Protein AF-A0A379VWY0-F1 (afdb_monomer_lite)

Radius of gyration: 15.33 Å; chains: 1; bounding box: 37×34×33 Å

Secondary structure (DSSP, 8-state):
------EEEEP-TTSPP-PPPTTEEEE-----SS---TT---GGGHHHHHHHHHHHHHHHHTTSSS--------HHHHHHTT-----HHHHHHHHHHHTT-

pLDDT: mean 78.76, std 15.87, range [35.88, 93.5]

Foldseek 3Di:
DPPQQAAEAEDDLVDDDDDDDPRYDHDDDDDAQDDDDPPDQDLSRLVVLLVVLLVQLVCCVVVSDVDDDDDDDDQVSNVVNVHDDPDSVVSSVVSVVVVPD

Sequence (101 aa):
MLGLPLSLLPYSPDVPAAPQPAGTLTLLPVSLRAPAIPGQLTVENGPYVVETLARACDGCLNGEFAALITGPVHKGVINDAGIPFTGHTEFSKSVRRRKKS

InterPro domains:
  IPR005255 PdxA family [PF04166] (16-94)
  IPR005255 PdxA family [PTHR30004] (4-96)

Organism: Salmonella enterica I (NCBI:txid59201)

Structure (mmCIF, N/CA/C/O backbone):
data_AF-A0A379VWY0-F1
#
_entry.id   AF-A0A379VWY0-F1
#
loop_
_atom_site.group_PDB
_atom_site.id
_atom_site.type_symbol
_atom_site.label_atom_id
_atom_site.label_alt_id
_atom_site.label_comp_id
_atom_site.label_asym_id
_atom_site.label_entity_id
_atom_site.label_seq_id
_atom_site.pdbx_PDB_ins_code
_atom_site.Cartn_x
_atom_site.Cartn_y
_atom_site.Cartn_z
_atom_site.occupancy
_atom_site.B_iso_or_equiv
_atom_site.auth_seq_id
_atom_site.auth_comp_id
_atom_site.auth_asym_id
_atom_site.auth_atom_id
_atom_site.pdbx_PDB_model_num
ATOM 1 N N . MET A 1 1 ? 11.960 16.865 1.685 1.00 47.16 1 MET A N 1
ATOM 2 C CA . MET A 1 1 ? 11.546 15.828 0.710 1.00 47.16 1 MET A CA 1
ATOM 3 C C . MET A 1 1 ? 12.809 15.377 -0.016 1.00 47.16 1 MET A C 1
ATOM 5 O O . MET A 1 1 ? 13.545 16.250 -0.445 1.00 47.16 1 MET A O 1
ATOM 9 N N . LEU A 1 2 ? 13.131 14.080 -0.069 1.00 51.03 2 LEU A N 1
ATOM 10 C CA . LEU A 1 2 ? 14.484 13.593 -0.416 1.00 51.03 2 LEU A CA 1
ATOM 11 C C . LEU A 1 2 ? 14.899 13.707 -1.901 1.00 51.03 2 LEU A C 1
ATOM 13 O O . LEU A 1 2 ? 15.981 13.252 -2.236 1.00 51.03 2 LEU A O 1
ATOM 17 N N . GLY A 1 3 ? 14.102 14.323 -2.784 1.00 53.47 3 GLY A N 1
ATOM 18 C CA . GLY A 1 3 ? 14.548 14.728 -4.131 1.00 53.47 3 GLY A CA 1
ATOM 19 C C . GLY A 1 3 ? 15.077 13.613 -5.047 1.00 53.47 3 GLY A C 1
ATOM 20 O O . GLY A 1 3 ? 15.712 13.911 -6.052 1.00 53.47 3 GLY A O 1
ATOM 21 N N . LEU A 1 4 ? 14.845 12.342 -4.712 1.00 63.47 4 LEU A N 1
ATOM 22 C CA . LEU A 1 4 ? 15.255 11.213 -5.539 1.00 63.47 4 LEU A CA 1
ATOM 23 C C . LEU A 1 4 ? 14.295 11.093 -6.733 1.00 63.47 4 LEU A C 1
ATOM 25 O O . LEU A 1 4 ? 13.080 11.164 -6.519 1.00 63.47 4 LEU A O 1
ATOM 29 N N . PRO A 1 5 ? 14.795 10.903 -7.970 1.00 74.62 5 PRO A N 1
ATOM 30 C CA . PRO A 1 5 ? 13.945 10.692 -9.133 1.00 74.62 5 PRO A CA 1
ATOM 31 C C . PRO A 1 5 ? 13.246 9.339 -8.990 1.00 74.62 5 PRO A C 1
ATOM 33 O O . PRO A 1 5 ? 13.825 8.291 -9.261 1.00 74.62 5 PRO A O 1
ATOM 36 N N . LEU A 1 6 ? 12.006 9.368 -8.507 1.00 84.44 6 LEU A N 1
ATOM 37 C CA . LEU A 1 6 ? 11.143 8.201 -8.416 1.00 84.44 6 LEU A CA 1
ATOM 38 C C . LEU A 1 6 ? 10.200 8.193 -9.619 1.00 84.44 6 LEU A C 1
ATOM 40 O O . LEU A 1 6 ? 9.349 9.073 -9.744 1.00 84.44 6 LEU A O 1
ATOM 44 N N . SER A 1 7 ? 10.337 7.193 -10.484 1.00 90.25 7 SER A N 1
ATOM 45 C CA . SER A 1 7 ? 9.420 6.964 -11.602 1.00 90.25 7 SER A CA 1
ATOM 46 C C . SER A 1 7 ? 8.376 5.922 -11.220 1.00 90.25 7 SER A C 1
ATOM 48 O O . SER A 1 7 ? 8.714 4.824 -10.777 1.00 90.25 7 SER A O 1
ATOM 50 N N . LEU A 1 8 ? 7.101 6.262 -11.394 1.00 91.12 8 LEU A N 1
ATOM 51 C CA . LEU A 1 8 ? 5.992 5.354 -11.123 1.00 91.12 8 LEU A CA 1
ATOM 52 C C . LEU A 1 8 ? 5.597 4.643 -12.419 1.00 91.12 8 LEU A C 1
ATOM 54 O O . LEU A 1 8 ? 5.212 5.289 -13.391 1.00 91.12 8 LEU A O 1
ATOM 58 N N . LEU A 1 9 ? 5.715 3.319 -12.430 1.00 92.38 9 LEU A N 1
ATOM 59 C CA . LEU A 1 9 ? 5.295 2.462 -13.536 1.00 92.38 9 LEU A CA 1
ATOM 60 C C . LEU A 1 9 ? 3.867 1.970 -13.272 1.00 92.38 9 LEU A C 1
ATOM 62 O O . LEU A 1 9 ? 3.547 1.664 -12.126 1.00 92.38 9 LEU A O 1
ATOM 66 N N . PRO A 1 10 ? 2.985 1.874 -14.275 1.00 92.62 10 PRO A N 1
ATOM 67 C CA . PRO A 1 10 ? 1.636 1.370 -14.054 1.00 92.62 10 PRO A CA 1
ATOM 68 C C . PRO A 1 10 ? 1.655 -0.129 -13.741 1.00 92.62 10 PRO A C 1
ATOM 70 O O . PRO A 1 10 ? 2.328 -0.910 -14.412 1.00 92.62 10 PRO A O 1
ATOM 73 N N . TYR A 1 11 ? 0.889 -0.536 -12.732 1.00 93.12 11 TYR A N 1
ATOM 74 C CA . TYR A 1 11 ? 0.613 -1.945 -12.479 1.00 93.12 11 TYR A CA 1
ATOM 75 C C . TYR A 1 11 ? -0.327 -2.530 -13.544 1.00 93.12 11 TYR A C 1
ATOM 77 O O . TYR A 1 11 ? -1.323 -1.900 -13.902 1.00 93.12 11 TYR A O 1
ATOM 85 N N . SER A 1 12 ? -0.046 -3.757 -13.989 1.00 91.62 12 SER A N 1
ATOM 86 C CA . SER A 1 12 ? -0.941 -4.559 -14.828 1.00 91.62 12 SER A CA 1
ATOM 87 C C . SER A 1 12 ? -0.945 -6.015 -14.345 1.00 91.62 12 SER A C 1
ATOM 89 O O . SER A 1 12 ? 0.139 -6.579 -14.189 1.00 91.62 12 SER A O 1
ATOM 91 N N . PRO A 1 13 ? -2.119 -6.637 -14.124 1.00 89.00 13 PRO A N 1
ATOM 92 C CA . PRO A 1 13 ? -2.209 -8.023 -13.660 1.00 89.00 13 PRO A CA 1
ATOM 93 C C . PRO A 1 13 ? -1.743 -9.044 -14.709 1.00 89.00 13 PRO A C 1
ATOM 95 O O . PRO A 1 13 ? -1.364 -10.156 -14.354 1.00 89.00 13 PRO A O 1
ATOM 98 N N . ASP A 1 14 ? -1.739 -8.666 -15.990 1.00 90.75 14 ASP A N 1
ATOM 99 C CA . ASP A 1 14 ? -1.320 -9.539 -17.095 1.00 90.75 14 ASP A CA 1
ATOM 100 C C . ASP A 1 14 ? 0.208 -9.592 -17.261 1.00 90.75 14 ASP A C 1
ATOM 102 O O . ASP A 1 14 ? 0.733 -10.384 -18.046 1.00 90.75 14 ASP A O 1
ATOM 106 N N . VAL A 1 15 ? 0.940 -8.734 -16.542 1.00 88.56 15 VAL A N 1
ATOM 107 C CA . VAL A 1 15 ? 2.400 -8.645 -16.610 1.00 88.56 15 VAL A CA 1
ATOM 108 C C . VAL A 1 15 ? 3.004 -9.356 -15.396 1.00 88.56 15 VAL A C 1
ATOM 110 O O . VAL A 1 15 ? 2.742 -8.952 -14.262 1.00 88.56 15 VAL A O 1
ATOM 113 N N . PRO A 1 16 ? 3.845 -10.388 -15.596 1.00 87.00 16 PRO A N 1
ATOM 114 C CA . PRO A 1 16 ? 4.509 -11.067 -14.491 1.00 87.00 16 PRO A CA 1
ATOM 115 C C . PRO A 1 16 ? 5.372 -10.111 -13.663 1.00 87.00 16 PRO A C 1
ATOM 117 O O . PRO A 1 16 ? 6.036 -9.222 -14.201 1.00 87.00 16 PRO A O 1
ATOM 120 N N . ALA A 1 17 ? 5.419 -10.337 -12.350 1.00 85.75 17 ALA A N 1
ATOM 121 C CA . ALA A 1 17 ? 6.287 -9.574 -11.463 1.00 85.75 17 ALA A CA 1
ATOM 122 C C . ALA A 1 17 ? 7.765 -9.742 -11.863 1.00 85.75 17 ALA A C 1
ATOM 124 O O . ALA A 1 17 ? 8.263 -10.860 -12.003 1.00 85.75 17 ALA A O 1
ATOM 125 N N . ALA A 1 18 ? 8.472 -8.621 -11.999 1.00 88.12 18 ALA A N 1
ATOM 126 C CA . ALA A 1 18 ? 9.892 -8.570 -12.327 1.00 88.12 18 ALA A CA 1
ATOM 127 C C . ALA A 1 18 ? 10.649 -7.644 -11.352 1.00 88.12 18 ALA A C 1
ATOM 129 O O . ALA A 1 18 ? 10.041 -6.724 -10.784 1.00 88.12 18 ALA A O 1
ATOM 130 N N . PRO A 1 19 ? 11.967 -7.852 -11.151 1.00 89.56 19 PRO A N 1
ATOM 131 C CA . PRO A 1 19 ? 12.797 -6.948 -10.360 1.00 89.56 19 PRO A CA 1
ATOM 132 C C . PRO A 1 19 ? 12.689 -5.503 -10.855 1.00 89.56 19 PRO A C 1
ATOM 134 O O . PRO A 1 19 ? 12.803 -5.238 -12.051 1.00 89.56 19 PRO A O 1
ATOM 137 N N . GLN A 1 20 ? 12.473 -4.565 -9.933 1.00 89.06 20 GLN A N 1
ATOM 138 C CA . GLN A 1 20 ? 12.333 -3.151 -10.275 1.00 89.06 20 GLN A CA 1
ATOM 139 C C . GLN A 1 20 ? 13.712 -2.522 -10.538 1.00 89.06 20 GLN A C 1
ATOM 141 O O . GLN A 1 20 ? 14.620 -2.691 -9.716 1.00 89.06 20 GLN A O 1
ATOM 146 N N . PRO A 1 21 ? 13.881 -1.758 -11.632 1.00 89.62 21 PRO A N 1
ATOM 147 C CA . PRO A 1 21 ? 15.031 -0.877 -11.800 1.00 89.62 21 PRO A CA 1
ATOM 148 C C . PRO A 1 21 ? 15.172 0.110 -10.632 1.00 89.62 21 PRO A C 1
ATOM 150 O O . PRO A 1 21 ? 14.178 0.561 -10.052 1.00 89.62 21 PRO A O 1
ATOM 153 N N . ALA A 1 22 ? 16.408 0.494 -10.309 1.00 89.44 22 ALA A N 1
ATOM 154 C CA . ALA A 1 22 ? 16.663 1.507 -9.288 1.00 89.44 22 ALA A CA 1
ATOM 155 C C . ALA A 1 22 ? 15.939 2.824 -9.629 1.00 89.44 22 ALA A C 1
ATOM 157 O O . ALA A 1 22 ? 15.979 3.284 -10.768 1.00 89.44 22 ALA A O 1
ATOM 158 N N . GLY A 1 23 ? 15.272 3.423 -8.638 1.00 90.94 23 GLY A N 1
ATOM 159 C CA . GLY A 1 23 ? 14.490 4.650 -8.832 1.00 90.94 23 GLY A CA 1
ATOM 160 C C . GLY A 1 23 ? 13.102 4.435 -9.447 1.00 90.94 23 GLY A C 1
ATOM 161 O O . GLY A 1 23 ? 12.464 5.408 -9.839 1.00 90.94 23 GLY A O 1
ATOM 162 N N . THR A 1 24 ? 12.607 3.195 -9.525 1.00 92.50 24 THR A N 1
ATOM 163 C CA . THR A 1 24 ? 11.255 2.903 -10.029 1.00 92.50 24 THR A CA 1
ATOM 164 C C . THR A 1 24 ? 10.388 2.186 -8.998 1.00 92.50 24 THR A C 1
ATOM 166 O O . THR A 1 24 ? 10.891 1.452 -8.147 1.00 92.50 24 THR A O 1
ATOM 169 N N . LEU A 1 25 ? 9.075 2.413 -9.071 1.00 91.38 25 LEU A N 1
ATOM 170 C CA . LEU A 1 25 ? 8.067 1.645 -8.344 1.00 91.38 25 LEU A CA 1
ATOM 171 C C . LEU A 1 25 ? 6.869 1.370 -9.249 1.00 91.38 25 LEU A C 1
ATOM 173 O O . LEU A 1 25 ? 6.329 2.285 -9.865 1.00 91.38 25 LEU A O 1
ATOM 177 N N . THR A 1 26 ? 6.413 0.121 -9.279 1.00 93.50 26 THR A N 1
ATOM 178 C CA . THR A 1 26 ? 5.147 -0.237 -9.924 1.00 93.50 26 THR A CA 1
ATOM 179 C C . THR A 1 26 ? 3.981 0.139 -9.010 1.00 93.50 26 THR A C 1
ATOM 181 O O . THR A 1 26 ? 3.927 -0.276 -7.853 1.00 93.50 26 THR A O 1
ATOM 184 N N . LEU A 1 27 ? 3.059 0.949 -9.523 1.00 92.44 27 LEU A N 1
ATOM 185 C CA . LEU A 1 27 ? 1.958 1.554 -8.793 1.00 92.44 27 LEU A CA 1
ATOM 186 C C . LEU A 1 27 ? 0.624 0.971 -9.260 1.00 92.44 27 LEU A C 1
ATOM 188 O O . LEU A 1 27 ? 0.229 1.130 -10.415 1.00 92.44 27 LEU A O 1
ATOM 192 N N . LEU A 1 28 ? -0.105 0.377 -8.320 1.00 93.44 28 LEU A N 1
ATOM 193 C CA . LEU A 1 28 ? -1.538 0.143 -8.440 1.00 93.44 28 LEU A CA 1
ATOM 194 C C . LEU A 1 28 ? -2.266 1.344 -7.811 1.00 93.44 28 LEU A C 1
ATOM 196 O O . LEU A 1 28 ? -2.239 1.479 -6.585 1.00 93.44 28 LEU A O 1
ATOM 200 N N . PRO A 1 29 ? -2.859 2.250 -8.609 1.00 91.75 29 PRO A N 1
ATOM 201 C CA . PRO A 1 29 ? -3.447 3.470 -8.076 1.00 91.75 29 PRO A CA 1
ATOM 202 C C . PRO A 1 29 ? -4.714 3.174 -7.268 1.00 91.75 29 PRO A C 1
ATOM 204 O O . PRO A 1 29 ? -5.607 2.463 -7.720 1.00 91.75 29 PRO A O 1
ATOM 207 N N . VAL A 1 30 ? -4.803 3.792 -6.092 1.00 91.75 30 VAL A N 1
ATOM 208 C CA . VAL A 1 30 ? -6.037 3.948 -5.315 1.00 91.75 30 VAL A CA 1
ATOM 209 C C . VAL A 1 30 ? -6.179 5.440 -5.042 1.00 91.75 30 VAL A C 1
ATOM 211 O O . VAL A 1 30 ? -5.219 6.092 -4.630 1.00 91.75 30 VAL A O 1
ATOM 214 N N . SER A 1 31 ? -7.338 6.016 -5.339 1.00 91.75 31 SER A N 1
ATOM 215 C CA . SER A 1 31 ? -7.521 7.466 -5.263 1.00 91.75 31 SER A CA 1
ATOM 216 C C . SER A 1 31 ? -7.745 7.928 -3.825 1.00 91.75 31 SER A C 1
ATOM 218 O O . SER A 1 31 ? -8.563 7.373 -3.092 1.00 91.75 31 SER A O 1
ATOM 220 N N . LEU A 1 32 ? -7.044 8.992 -3.433 1.00 89.00 32 LEU A N 1
ATOM 221 C CA . LEU A 1 32 ? -7.361 9.734 -2.213 1.00 89.00 32 LEU A CA 1
ATOM 222 C C . LEU A 1 32 ? -8.718 10.431 -2.357 1.00 89.00 32 LEU A C 1
ATOM 224 O O . LEU A 1 32 ? -9.121 10.802 -3.460 1.00 89.00 32 LEU A O 1
ATOM 228 N N . ARG A 1 33 ? -9.402 10.649 -1.231 1.00 88.69 33 ARG A N 1
ATOM 229 C CA . ARG A 1 33 ? -10.685 11.372 -1.197 1.00 88.69 33 ARG A CA 1
ATOM 230 C C . ARG A 1 33 ? -10.514 12.860 -0.905 1.00 88.69 33 ARG A C 1
ATOM 232 O O . ARG A 1 33 ? -11.376 13.651 -1.267 1.00 88.69 33 ARG A O 1
ATOM 239 N N . ALA A 1 34 ? -9.399 13.232 -0.282 1.00 90.19 34 ALA A N 1
ATOM 240 C CA . ALA A 1 34 ? -9.003 14.609 -0.019 1.00 90.19 34 ALA A CA 1
ATOM 241 C C . ALA A 1 34 ? -7.473 14.763 -0.148 1.00 90.19 34 ALA A C 1
ATOM 243 O O . ALA A 1 34 ? -6.745 13.778 0.025 1.00 90.19 34 ALA A O 1
ATOM 244 N N . PRO A 1 35 ? -6.952 15.974 -0.428 1.00 90.75 35 PRO A N 1
ATOM 245 C CA . PRO A 1 35 ? -5.511 16.223 -0.465 1.00 90.75 35 PRO A CA 1
ATOM 246 C C . PRO A 1 35 ? -4.814 15.779 0.830 1.00 90.75 35 PRO A C 1
ATOM 248 O O . PRO A 1 35 ? -5.292 16.060 1.926 1.00 90.75 35 PRO A O 1
ATOM 251 N N . ALA A 1 36 ? -3.677 15.090 0.711 1.00 89.69 36 ALA A N 1
ATOM 252 C CA . ALA A 1 36 ? -2.885 14.656 1.860 1.00 89.69 36 ALA A CA 1
ATOM 253 C C . ALA A 1 36 ? -1.812 15.700 2.205 1.00 89.69 36 ALA A C 1
ATOM 255 O O . ALA A 1 36 ? -0.973 16.030 1.365 1.00 89.69 36 ALA A O 1
ATOM 256 N N . ILE A 1 37 ? -1.813 16.185 3.449 1.00 89.94 37 ILE A N 1
ATOM 257 C CA . ILE A 1 37 ? -0.809 17.122 3.968 1.00 89.94 37 ILE A CA 1
ATOM 258 C C . ILE A 1 37 ? 0.062 16.382 4.996 1.00 89.94 37 ILE A C 1
ATOM 260 O O . ILE A 1 37 ? -0.471 15.855 5.975 1.00 89.94 37 ILE A O 1
ATOM 264 N N . PRO A 1 38 ? 1.396 16.316 4.815 1.00 85.12 38 PRO A N 1
ATOM 265 C CA . PRO A 1 38 ? 2.277 15.641 5.765 1.00 85.12 38 PRO A CA 1
ATOM 266 C C . PRO A 1 38 ? 2.100 16.154 7.201 1.00 85.12 38 PRO A C 1
ATOM 268 O O . PRO A 1 38 ? 2.138 17.356 7.448 1.00 85.12 38 PRO A O 1
ATOM 271 N N . GLY A 1 39 ? 1.924 15.231 8.151 1.00 86.50 39 GLY A N 1
ATOM 272 C CA . GLY A 1 39 ? 1.725 15.547 9.570 1.00 86.50 39 GLY A CA 1
ATOM 273 C C . GLY A 1 39 ? 0.291 15.919 9.964 1.00 86.50 39 GLY A C 1
ATOM 274 O O . GLY A 1 39 ? 0.029 16.074 11.153 1.00 86.50 39 GLY A O 1
ATOM 275 N N . GLN A 1 40 ? -0.641 16.019 9.012 1.00 86.62 40 GLN A N 1
ATOM 276 C CA . GLN A 1 40 ? -2.053 16.287 9.285 1.00 86.62 40 GLN A CA 1
ATOM 277 C C . GLN A 1 40 ? -2.899 15.058 8.955 1.00 86.62 40 GLN A C 1
ATOM 279 O O . GLN A 1 40 ? -2.838 14.511 7.854 1.00 86.62 40 GLN A O 1
ATOM 284 N N . LEU A 1 41 ? -3.685 14.606 9.931 1.00 83.12 41 LEU A N 1
ATOM 285 C CA . LEU A 1 41 ? -4.633 13.518 9.731 1.00 83.12 41 LEU A CA 1
ATOM 286 C C . LEU A 1 41 ? -5.909 14.070 9.090 1.00 83.12 41 LEU A C 1
ATOM 288 O O . LEU A 1 41 ? -6.508 15.013 9.600 1.00 83.12 41 LEU A O 1
ATOM 292 N N . THR A 1 42 ? -6.328 13.447 7.992 1.00 85.56 42 THR A N 1
ATOM 293 C CA . THR A 1 42 ? -7.512 13.829 7.216 1.00 85.56 42 THR A CA 1
ATOM 294 C C . THR A 1 42 ? -8.504 12.673 7.253 1.00 85.56 42 THR A C 1
ATOM 296 O O . THR A 1 42 ? -8.248 11.621 6.661 1.00 85.56 42 THR A O 1
ATOM 299 N N . VAL A 1 43 ? -9.615 12.844 7.972 1.00 85.62 43 VAL A N 1
ATOM 300 C CA . VAL A 1 43 ? -10.616 11.783 8.193 1.00 85.62 43 VAL A CA 1
ATOM 301 C C . VAL A 1 43 ? -11.217 11.294 6.876 1.00 85.62 43 VAL A C 1
ATOM 303 O O . VAL A 1 43 ? -11.436 10.091 6.720 1.00 85.62 43 VAL A O 1
ATOM 306 N N . GLU A 1 44 ? -11.378 12.167 5.873 1.00 87.31 44 GLU A N 1
ATOM 307 C CA . GLU A 1 44 ? -11.899 11.759 4.563 1.00 87.31 44 GLU A CA 1
ATOM 308 C C . GLU A 1 44 ? -11.011 10.714 3.869 1.00 87.31 44 GLU A C 1
ATOM 310 O O . GLU A 1 44 ? -11.503 9.950 3.041 1.00 87.31 44 GLU A O 1
ATOM 315 N N . ASN A 1 45 ? -9.725 10.622 4.228 1.00 88.56 45 ASN A N 1
ATOM 316 C CA . ASN A 1 45 ? -8.790 9.636 3.685 1.00 88.56 45 ASN A CA 1
ATOM 317 C C . ASN A 1 45 ? -8.776 8.300 4.458 1.00 88.56 45 ASN A C 1
ATOM 319 O O . ASN A 1 45 ? -8.087 7.368 4.043 1.00 88.56 45 ASN A O 1
ATOM 323 N N . GLY A 1 46 ? -9.562 8.147 5.530 1.00 85.56 46 GLY A N 1
ATOM 324 C CA . GLY A 1 46 ? -9.727 6.869 6.239 1.00 85.56 46 GLY A CA 1
ATOM 325 C C . GLY A 1 46 ? -10.163 5.706 5.327 1.00 85.56 46 GLY A C 1
ATOM 326 O O . GLY A 1 46 ? -9.504 4.662 5.328 1.00 85.56 46 GLY A O 1
ATOM 327 N N . PRO A 1 47 ? -11.198 5.873 4.477 1.00 87.38 47 PRO A N 1
ATOM 328 C CA . PRO A 1 47 ? -11.599 4.862 3.500 1.00 87.38 47 PRO A CA 1
ATOM 329 C C . PRO A 1 47 ? -10.495 4.477 2.510 1.00 87.38 47 PRO A C 1
ATOM 331 O O . PRO A 1 47 ? -10.383 3.303 2.176 1.00 87.38 47 PRO A O 1
ATOM 334 N N . TYR A 1 48 ? -9.649 5.424 2.089 1.00 89.56 48 TYR A N 1
ATOM 335 C CA . TYR A 1 48 ? -8.517 5.148 1.194 1.00 89.56 48 TYR A CA 1
ATOM 336 C C . TYR A 1 48 ? -7.516 4.166 1.830 1.00 89.56 48 TYR A C 1
ATOM 338 O O . TYR A 1 48 ? -7.067 3.212 1.192 1.00 89.56 48 TYR A O 1
ATOM 346 N N . VAL A 1 49 ? -7.199 4.343 3.118 1.00 87.50 49 VAL A N 1
ATOM 347 C CA . VAL A 1 49 ? -6.296 3.428 3.841 1.00 87.50 49 VAL A CA 1
ATOM 348 C C . VAL A 1 49 ? -6.885 2.018 3.907 1.00 87.50 49 VAL A C 1
ATOM 350 O O . VAL A 1 49 ? -6.181 1.025 3.748 1.00 87.50 49 VAL A O 1
ATOM 353 N N . VAL A 1 50 ? -8.194 1.912 4.112 1.00 86.31 50 VAL A N 1
ATOM 354 C CA . VAL A 1 50 ? -8.879 0.619 4.192 1.00 86.31 50 VAL A CA 1
ATOM 355 C C . VAL A 1 50 ? -8.966 -0.053 2.822 1.00 86.31 50 VAL A C 1
ATOM 357 O O . VAL A 1 50 ? -8.757 -1.260 2.721 1.00 86.31 50 VAL A O 1
ATOM 360 N N . GLU A 1 51 ? -9.224 0.716 1.768 1.00 88.94 51 GLU A N 1
ATOM 361 C CA . GLU A 1 51 ? -9.298 0.233 0.388 1.00 88.94 51 GLU A CA 1
ATOM 362 C C . GLU A 1 51 ? -7.948 -0.301 -0.106 1.00 88.94 51 GLU A C 1
ATOM 364 O O . GLU A 1 51 ? -7.882 -1.409 -0.639 1.00 88.94 51 GLU A O 1
ATOM 369 N N . THR A 1 52 ? -6.858 0.429 0.150 1.00 90.44 52 THR A N 1
ATOM 370 C CA . THR A 1 52 ? -5.498 -0.023 -0.194 1.00 90.44 52 THR A CA 1
ATOM 371 C C . THR A 1 52 ? -5.139 -1.332 0.510 1.00 90.44 52 THR A C 1
ATOM 373 O O . THR A 1 52 ? -4.635 -2.258 -0.130 1.00 90.44 52 THR A O 1
ATOM 376 N N . LEU A 1 53 ? -5.459 -1.460 1.803 1.00 87.94 53 LEU A N 1
ATOM 377 C CA . LEU A 1 53 ? -5.250 -2.702 2.550 1.00 87.94 53 LEU A CA 1
ATOM 378 C C . LEU A 1 53 ? -6.112 -3.847 2.006 1.00 87.94 53 LEU A C 1
ATOM 380 O O . LEU A 1 53 ? -5.603 -4.950 1.817 1.00 87.94 53 LEU A O 1
ATOM 384 N N . ALA A 1 54 ? -7.398 -3.602 1.736 1.00 88.25 54 ALA A N 1
ATOM 385 C CA . ALA A 1 54 ? -8.309 -4.616 1.209 1.00 88.25 54 ALA A CA 1
ATOM 386 C C . ALA A 1 54 ? -7.822 -5.148 -0.143 1.00 88.25 54 ALA A C 1
ATOM 388 O O . ALA A 1 54 ? -7.698 -6.359 -0.316 1.00 88.25 54 ALA A O 1
ATOM 389 N N . ARG A 1 55 ? -7.449 -4.251 -1.062 1.00 91.94 55 ARG A N 1
ATOM 390 C CA . ARG A 1 55 ? -6.958 -4.611 -2.395 1.00 91.94 55 ARG A CA 1
ATOM 391 C C . ARG A 1 55 ? -5.667 -5.424 -2.348 1.00 91.94 55 ARG A C 1
ATOM 393 O O . ARG A 1 55 ? -5.515 -6.380 -3.113 1.00 91.94 55 ARG A O 1
ATOM 400 N N . ALA A 1 56 ? -4.745 -5.048 -1.466 1.00 88.75 56 ALA A N 1
ATOM 401 C CA . ALA A 1 56 ? -3.476 -5.743 -1.311 1.00 88.75 56 ALA A CA 1
ATOM 402 C C . ALA A 1 56 ? -3.658 -7.121 -0.646 1.00 88.75 56 ALA A C 1
ATOM 404 O O . ALA A 1 56 ? -3.057 -8.104 -1.082 1.00 88.75 56 ALA A O 1
ATOM 405 N N . CYS A 1 57 ? -4.551 -7.224 0.348 1.00 88.06 57 CYS A N 1
ATOM 406 C CA . CYS A 1 57 ? -4.966 -8.506 0.918 1.00 88.06 57 CYS A CA 1
ATOM 407 C C . CYS A 1 57 ? -5.622 -9.409 -0.132 1.00 88.06 57 CYS A C 1
ATOM 409 O O . CYS A 1 57 ? -5.257 -10.578 -0.232 1.00 88.06 57 CYS A O 1
ATOM 411 N N . ASP A 1 58 ? -6.558 -8.883 -0.922 1.00 89.12 58 ASP A N 1
ATOM 412 C CA . ASP A 1 58 ? -7.245 -9.647 -1.962 1.00 89.12 58 ASP A CA 1
ATOM 413 C C . ASP A 1 58 ? -6.282 -10.173 -3.024 1.00 89.12 58 ASP A C 1
ATOM 415 O O . ASP A 1 58 ? -6.389 -11.338 -3.404 1.00 89.12 58 ASP A O 1
ATOM 419 N N . GLY A 1 59 ? -5.308 -9.365 -3.449 1.00 89.81 59 GLY A N 1
ATOM 420 C CA . GLY A 1 59 ? -4.285 -9.821 -4.387 1.00 89.81 59 GLY A CA 1
ATOM 421 C C . GLY A 1 59 ? -3.411 -10.934 -3.803 1.00 89.81 59 GLY A C 1
ATOM 422 O O . GLY A 1 59 ? -3.146 -11.925 -4.476 1.00 89.81 59 GLY A O 1
ATOM 423 N N . CYS A 1 60 ? -3.047 -10.860 -2.518 1.00 89.56 60 CYS A N 1
ATOM 424 C CA . CYS A 1 60 ? -2.318 -11.957 -1.869 1.00 89.56 60 CYS A CA 1
ATOM 425 C C . CYS A 1 60 ? -3.160 -13.237 -1.766 1.00 89.56 60 CYS A C 1
ATOM 427 O O . CYS A 1 60 ? -2.669 -14.332 -2.021 1.00 89.56 60 CYS A O 1
ATOM 429 N N . LEU A 1 61 ? -4.440 -13.111 -1.403 1.00 87.38 61 LEU A N 1
ATOM 430 C CA . LEU A 1 61 ? -5.349 -14.253 -1.269 1.00 87.38 61 LEU A CA 1
ATOM 431 C C . LEU A 1 61 ? -5.634 -14.937 -2.608 1.00 87.38 61 LEU A C 1
ATOM 433 O O . LEU A 1 61 ? -5.815 -16.152 -2.643 1.00 87.38 61 LEU A O 1
ATOM 437 N N . ASN A 1 62 ? -5.667 -14.166 -3.692 1.00 88.38 62 ASN A N 1
ATOM 438 C CA . ASN A 1 62 ? -5.884 -14.670 -5.043 1.00 88.38 62 ASN A CA 1
ATOM 439 C C . ASN A 1 62 ? -4.586 -15.171 -5.712 1.00 88.38 62 ASN A C 1
ATOM 441 O O . ASN A 1 62 ? -4.634 -15.609 -6.857 1.00 88.38 62 ASN A O 1
ATOM 445 N N . GLY A 1 63 ? -3.435 -15.094 -5.031 1.00 87.62 63 GLY A N 1
ATOM 446 C CA . GLY A 1 63 ? -2.129 -15.463 -5.590 1.00 87.62 63 GLY A CA 1
ATOM 447 C C . GLY A 1 63 ? -1.559 -14.462 -6.603 1.00 87.62 63 GLY A C 1
ATOM 448 O O . GLY A 1 63 ? -0.533 -14.740 -7.214 1.00 87.62 63 GLY A O 1
ATOM 449 N N . GLU A 1 64 ? -2.194 -13.299 -6.765 1.00 90.50 64 GLU A N 1
ATOM 450 C CA . GLU A 1 64 ? -1.720 -12.184 -7.598 1.00 90.50 64 GLU A CA 1
ATOM 451 C C . GLU A 1 64 ? -0.450 -11.551 -7.005 1.00 90.50 64 GLU A C 1
ATOM 453 O O . GLU A 1 64 ? 0.463 -11.163 -7.730 1.00 90.50 64 GLU A O 1
ATOM 458 N N . PHE A 1 65 ? -0.361 -11.488 -5.672 1.00 89.94 65 PHE A N 1
ATOM 459 C CA . PHE A 1 65 ? 0.810 -10.987 -4.952 1.00 89.94 65 PHE A CA 1
ATOM 460 C C . PHE A 1 65 ? 1.411 -12.082 -4.071 1.00 89.94 65 PHE A C 1
ATOM 462 O O . PHE A 1 65 ? 0.704 -12.754 -3.325 1.00 89.94 65 PHE A O 1
ATOM 469 N N . ALA A 1 66 ? 2.737 -12.228 -4.110 1.00 87.56 66 ALA A N 1
ATOM 470 C CA . ALA A 1 66 ? 3.437 -13.239 -3.315 1.00 87.56 66 ALA A CA 1
ATOM 471 C C . ALA A 1 66 ? 3.465 -12.914 -1.810 1.00 87.56 66 ALA A C 1
ATOM 473 O O . ALA A 1 66 ? 3.567 -13.816 -0.979 1.00 87.56 66 ALA A O 1
ATOM 474 N N . ALA A 1 67 ? 3.403 -11.628 -1.452 1.00 86.56 67 ALA A N 1
ATOM 475 C CA . ALA A 1 67 ? 3.440 -11.159 -0.072 1.00 86.56 67 ALA A CA 1
ATOM 476 C C . ALA A 1 67 ? 2.840 -9.751 0.062 1.00 86.56 67 ALA A C 1
ATOM 478 O O . ALA A 1 67 ? 2.799 -8.984 -0.901 1.00 86.56 67 ALA A O 1
ATOM 479 N N . LEU A 1 68 ? 2.443 -9.398 1.288 1.00 86.69 68 LEU A N 1
ATOM 480 C CA . LEU A 1 68 ? 1.981 -8.064 1.665 1.00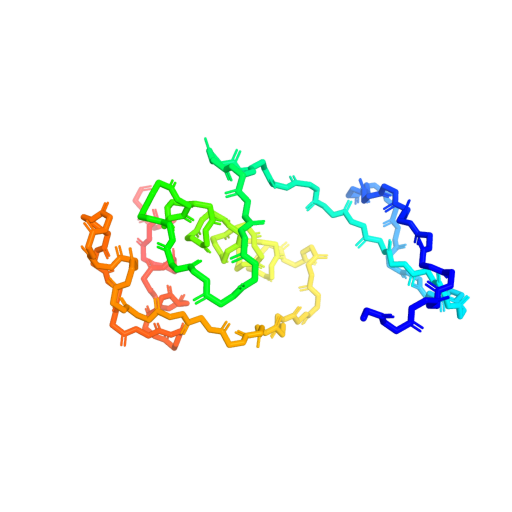 86.69 68 LEU A CA 1
ATOM 481 C C . LEU A 1 68 ? 2.928 -7.449 2.695 1.00 86.69 68 LEU A C 1
ATOM 483 O O . LEU A 1 68 ? 3.137 -8.017 3.765 1.00 86.69 68 LEU A O 1
ATOM 487 N N . ILE A 1 69 ? 3.441 -6.258 2.395 1.00 85.19 69 ILE A N 1
ATOM 488 C CA . ILE A 1 69 ? 4.205 -5.426 3.328 1.00 85.19 69 ILE A CA 1
ATOM 489 C C . ILE A 1 69 ? 3.408 -4.141 3.547 1.00 85.19 69 ILE A C 1
ATOM 491 O O . ILE A 1 69 ? 3.048 -3.463 2.588 1.00 85.19 69 ILE A O 1
ATOM 495 N N . THR A 1 70 ? 3.113 -3.805 4.802 1.00 82.25 70 THR A N 1
ATOM 496 C CA . THR A 1 70 ? 2.327 -2.613 5.149 1.00 82.25 70 THR A CA 1
ATOM 497 C C . THR A 1 70 ? 3.206 -1.552 5.798 1.00 82.25 70 THR A C 1
ATOM 499 O O . THR A 1 70 ? 3.937 -1.849 6.742 1.00 82.25 70 THR A O 1
ATOM 502 N N . GLY A 1 71 ? 3.090 -0.305 5.338 1.00 82.12 71 GLY A N 1
ATOM 503 C CA . GLY A 1 71 ? 3.605 0.854 6.070 1.00 82.12 71 GLY A CA 1
ATOM 504 C C . GLY A 1 71 ? 2.802 1.134 7.352 1.00 82.12 71 GLY A C 1
ATOM 505 O O . GLY A 1 71 ? 1.756 0.516 7.572 1.00 82.12 71 GLY A O 1
ATOM 506 N N . PRO A 1 72 ? 3.262 2.064 8.207 1.00 78.62 72 PRO A N 1
ATOM 507 C CA . PRO A 1 72 ? 2.533 2.434 9.417 1.00 78.62 72 PRO A CA 1
ATOM 508 C C . PRO A 1 72 ? 1.189 3.092 9.069 1.00 78.62 72 PRO A C 1
ATOM 510 O O . PRO A 1 72 ? 1.138 3.997 8.237 1.00 78.62 72 PRO A O 1
ATOM 513 N N . VAL A 1 73 ? 0.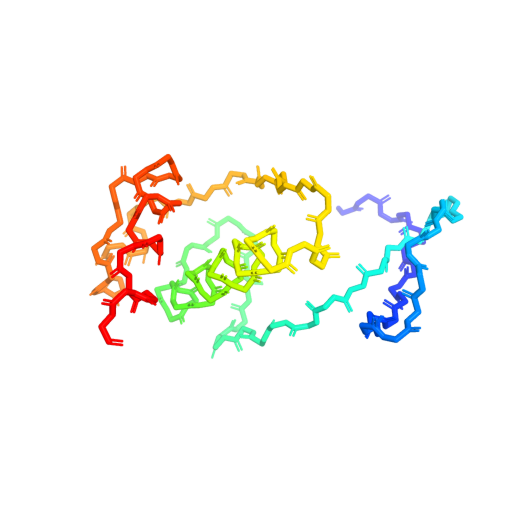106 2.677 9.735 1.00 80.19 73 VAL A N 1
ATOM 514 C CA . VAL A 1 73 ? -1.217 3.322 9.622 1.00 80.19 73 VAL A CA 1
ATOM 515 C C . VAL A 1 73 ? -1.676 3.879 10.962 1.00 80.19 73 VAL A C 1
ATOM 517 O O . VAL A 1 73 ? -1.390 3.321 12.024 1.00 80.19 73 VAL A O 1
ATOM 520 N N . HIS A 1 74 ? -2.431 4.975 10.914 1.00 78.56 74 HIS A N 1
ATOM 521 C CA . HIS A 1 74 ? -2.954 5.623 12.109 1.00 78.56 74 HIS A CA 1
ATOM 522 C C . HIS A 1 74 ? -4.348 5.077 12.451 1.00 78.56 74 HIS A C 1
ATOM 524 O O . HIS A 1 74 ? -5.307 5.296 11.719 1.00 78.56 74 HIS A O 1
ATOM 530 N N . LYS A 1 75 ? -4.488 4.367 13.576 1.00 73.38 75 LYS A N 1
ATOM 531 C CA . LYS A 1 75 ? -5.763 3.720 13.948 1.00 73.38 75 LYS A CA 1
ATOM 532 C C . LYS A 1 75 ? -6.886 4.713 14.272 1.00 73.38 75 LYS A C 1
ATOM 534 O O . LYS A 1 75 ? -8.036 4.406 13.987 1.00 73.38 75 LYS A O 1
ATOM 539 N N . GLY A 1 76 ? -6.557 5.873 14.857 1.00 72.44 76 GLY A N 1
ATOM 540 C CA . GLY A 1 76 ? -7.540 6.900 15.245 1.00 72.44 76 GLY A CA 1
ATOM 541 C C . GLY A 1 76 ? -8.357 7.376 14.046 1.00 72.44 76 GLY A C 1
ATOM 542 O O . GLY A 1 76 ? -9.523 7.031 13.939 1.00 72.44 76 GLY A O 1
ATOM 543 N N . VAL A 1 77 ? -7.691 7.995 13.065 1.00 71.69 77 VAL A N 1
ATOM 544 C CA . VAL A 1 77 ? -8.321 8.509 11.834 1.00 71.69 77 VAL A CA 1
ATOM 545 C C . VAL A 1 77 ? -9.170 7.486 11.059 1.00 71.69 77 VAL A C 1
ATOM 547 O O . VAL A 1 77 ? -10.138 7.870 10.414 1.00 71.69 77 VAL A O 1
ATOM 550 N N . ILE A 1 78 ? -8.850 6.185 11.117 1.00 72.38 78 ILE A N 1
ATOM 551 C CA . ILE A 1 78 ? -9.657 5.138 10.461 1.00 72.38 78 ILE A CA 1
ATOM 552 C C . ILE A 1 78 ? -10.963 4.889 11.231 1.00 72.38 78 ILE A C 1
ATOM 554 O O . ILE A 1 78 ? -12.026 4.797 10.619 1.00 72.38 78 ILE A O 1
ATOM 558 N N . ASN A 1 79 ? -10.892 4.813 12.564 1.00 71.38 79 ASN A N 1
ATOM 559 C CA . ASN A 1 79 ? -12.083 4.668 13.402 1.00 71.38 79 ASN A CA 1
ATOM 560 C C . ASN A 1 79 ? -12.932 5.949 13.392 1.00 71.38 79 ASN A C 1
ATOM 562 O O . ASN A 1 79 ? -14.154 5.855 13.316 1.00 71.38 79 ASN A O 1
ATOM 566 N N . ASP A 1 80 ? -12.297 7.124 13.375 1.00 71.44 80 ASP A N 1
ATOM 567 C CA . ASP A 1 80 ? -12.966 8.427 13.259 1.00 71.44 80 ASP A CA 1
ATOM 568 C C . ASP A 1 80 ? -13.699 8.570 11.914 1.00 71.44 80 ASP A C 1
ATOM 570 O O . ASP A 1 80 ? -14.734 9.226 11.832 1.00 71.44 80 ASP A O 1
ATOM 574 N N . ALA A 1 81 ? -13.220 7.887 10.865 1.00 66.38 81 ALA A N 1
ATOM 575 C CA . ALA A 1 81 ? -13.909 7.765 9.579 1.00 66.38 81 ALA A CA 1
ATOM 576 C C . ALA A 1 81 ? -15.090 6.769 9.603 1.00 66.38 81 ALA A C 1
ATOM 578 O O . ALA A 1 81 ? -15.653 6.447 8.555 1.00 66.38 81 ALA A O 1
ATOM 579 N N . GLY A 1 82 ? -15.454 6.250 10.779 1.00 68.69 82 GLY A N 1
ATOM 580 C CA . GLY A 1 82 ? -16.548 5.300 10.968 1.00 68.69 82 GLY A CA 1
ATOM 581 C C . GLY A 1 82 ? -16.214 3.869 10.546 1.00 68.69 82 GLY A C 1
ATOM 582 O O . GLY A 1 82 ? -17.125 3.053 10.398 1.00 68.69 82 GLY A O 1
ATOM 583 N N . ILE A 1 83 ? -14.934 3.540 10.336 1.00 65.75 83 ILE A N 1
ATOM 584 C CA . ILE A 1 83 ? -14.518 2.201 9.917 1.00 65.75 83 ILE A CA 1
ATOM 585 C C . ILE A 1 83 ? -13.896 1.468 11.110 1.00 65.75 83 ILE A C 1
ATOM 587 O O . ILE A 1 83 ? -12.802 1.836 11.541 1.00 65.75 83 ILE A O 1
ATOM 591 N N . PRO A 1 84 ? -14.537 0.408 11.641 1.00 65.62 84 PRO A N 1
ATOM 592 C CA . PRO A 1 84 ? -13.994 -0.324 12.778 1.00 65.62 84 PRO A CA 1
ATOM 593 C C . PRO A 1 84 ? -12.665 -0.991 12.398 1.00 65.62 84 PRO A C 1
ATOM 595 O O . PRO A 1 84 ? -12.626 -1.925 11.593 1.00 65.62 84 PRO A O 1
ATOM 598 N N . PHE A 1 85 ? -11.568 -0.507 12.986 1.00 64.81 85 PHE A N 1
ATOM 599 C CA . PHE A 1 85 ? -10.211 -0.973 12.703 1.00 64.81 85 PHE A CA 1
ATOM 600 C C . PHE A 1 85 ? -9.424 -1.200 13.997 1.00 64.81 85 PHE A C 1
ATOM 602 O O . PHE A 1 85 ? -8.981 -0.262 14.663 1.00 64.81 85 PHE A O 1
ATOM 609 N N . THR A 1 86 ? -9.212 -2.471 14.346 1.00 63.31 86 THR A N 1
ATOM 610 C CA . THR A 1 86 ? -8.496 -2.892 15.565 1.00 63.31 86 THR A CA 1
ATOM 611 C C . THR A 1 86 ? -6.984 -3.083 15.331 1.00 63.31 86 THR A C 1
ATOM 613 O O . THR A 1 86 ? -6.174 -2.971 16.260 1.00 63.31 86 THR A O 1
ATOM 616 N N . GLY A 1 87 ? -6.559 -3.268 14.075 1.00 63.81 87 GLY A N 1
ATOM 617 C CA . GLY A 1 87 ? -5.157 -3.362 13.648 1.00 63.81 87 GLY A CA 1
ATOM 618 C C . GLY A 1 87 ? -4.962 -4.216 12.389 1.00 63.81 87 GLY A C 1
ATOM 619 O O . GLY A 1 87 ? -5.875 -4.922 11.968 1.00 63.81 87 GLY A O 1
ATOM 620 N N . HIS A 1 88 ? -3.756 -4.194 11.807 1.00 62.72 88 HIS A N 1
ATOM 621 C CA . HIS A 1 88 ? -3.439 -4.915 10.562 1.00 62.72 88 HIS A CA 1
ATOM 622 C C . HIS A 1 88 ? -3.698 -6.427 10.641 1.00 62.72 88 HIS A C 1
ATOM 624 O O . HIS A 1 88 ? -4.320 -6.993 9.746 1.00 62.72 88 HIS A O 1
ATOM 630 N N . THR A 1 89 ? -3.280 -7.079 11.730 1.00 55.47 89 THR A N 1
ATOM 631 C CA . THR A 1 89 ? -3.426 -8.535 11.910 1.00 55.47 89 THR A CA 1
ATOM 632 C C . THR A 1 89 ? -4.890 -8.979 11.946 1.00 55.47 89 THR A C 1
ATOM 634 O O . THR A 1 89 ? -5.237 -10.038 11.428 1.00 55.47 89 THR A O 1
ATOM 637 N N . GLU A 1 90 ? -5.763 -8.170 12.543 1.00 58.59 90 GLU A N 1
ATOM 638 C CA . GLU A 1 90 ? -7.202 -8.439 12.619 1.00 58.59 90 GLU A CA 1
ATOM 639 C C . GLU A 1 90 ? -7.905 -8.084 11.301 1.00 58.59 90 GLU A C 1
ATOM 641 O O . GLU A 1 90 ? -8.809 -8.802 10.873 1.00 58.59 90 GLU A O 1
ATOM 646 N N . PHE A 1 91 ? -7.440 -7.045 10.597 1.00 57.16 91 PHE A N 1
ATOM 647 C CA . PHE A 1 91 ? -7.953 -6.679 9.278 1.00 57.16 91 PHE A CA 1
ATOM 648 C C . PHE A 1 91 ? -7.746 -7.801 8.251 1.00 57.16 91 PHE A C 1
ATOM 650 O O . PHE A 1 91 ? -8.703 -8.206 7.589 1.00 57.16 91 PHE A O 1
ATOM 657 N N . SER A 1 92 ? -6.550 -8.400 8.201 1.00 57.91 92 SER A N 1
ATOM 658 C CA . SER A 1 92 ? -6.268 -9.550 7.327 1.00 57.91 92 SER A CA 1
ATOM 659 C C . SER A 1 92 ? -7.197 -10.743 7.604 1.00 57.91 92 SER A C 1
ATOM 661 O O . SER A 1 92 ? -7.643 -11.420 6.675 1.00 57.91 92 SER A O 1
ATOM 663 N N . LYS A 1 93 ? -7.553 -10.993 8.875 1.00 50.31 93 LYS A N 1
ATOM 664 C CA . LYS A 1 93 ? -8.525 -12.041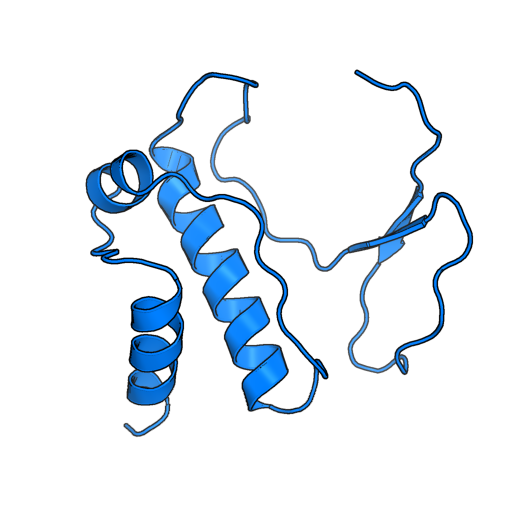 9.245 1.00 50.31 93 LYS A CA 1
ATOM 665 C C . LYS A 1 93 ? -9.959 -11.677 8.847 1.00 50.31 93 LYS A C 1
ATOM 667 O O . LYS A 1 93 ? -10.705 -12.556 8.419 1.00 50.31 93 LYS A O 1
ATOM 672 N N . SER A 1 94 ? -10.354 -10.412 8.995 1.00 46.44 94 SER A N 1
ATOM 673 C CA . SER A 1 94 ? -11.703 -9.931 8.666 1.00 46.44 94 SER A CA 1
ATOM 674 C C . SER A 1 94 ? -11.994 -10.027 7.164 1.00 46.44 94 SER A C 1
ATOM 676 O O . SER A 1 94 ? -13.043 -10.544 6.772 1.00 46.44 94 SER A O 1
ATOM 678 N N . VAL A 1 95 ? -11.026 -9.658 6.313 1.00 50.66 95 VAL A N 1
ATO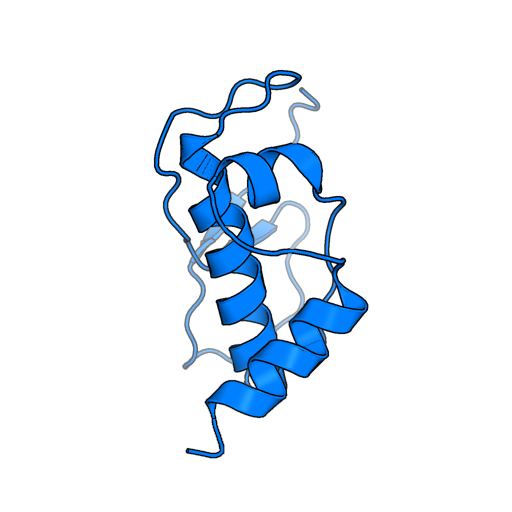M 679 C CA . VAL A 1 95 ? -11.124 -9.830 4.850 1.00 50.66 95 VAL A CA 1
ATOM 680 C C . VAL A 1 95 ? -11.343 -11.303 4.486 1.00 50.66 95 VAL A C 1
ATOM 682 O O . VAL A 1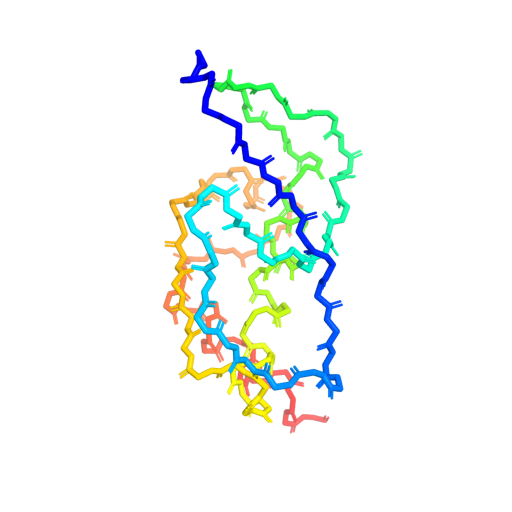 95 ? -12.236 -11.621 3.699 1.00 50.66 95 VAL A O 1
ATOM 685 N N . ARG A 1 96 ? -10.639 -12.232 5.153 1.00 44.25 96 ARG A N 1
ATOM 686 C CA . ARG A 1 96 ? -10.821 -13.685 4.970 1.00 44.25 96 ARG A CA 1
ATOM 687 C C . ARG A 1 96 ? -12.252 -14.167 5.269 1.00 44.25 96 ARG A C 1
ATOM 689 O O . ARG A 1 96 ? -12.650 -15.215 4.764 1.00 44.25 96 ARG A O 1
ATOM 696 N N . ARG A 1 97 ? -13.033 -13.430 6.071 1.00 38.19 97 ARG A N 1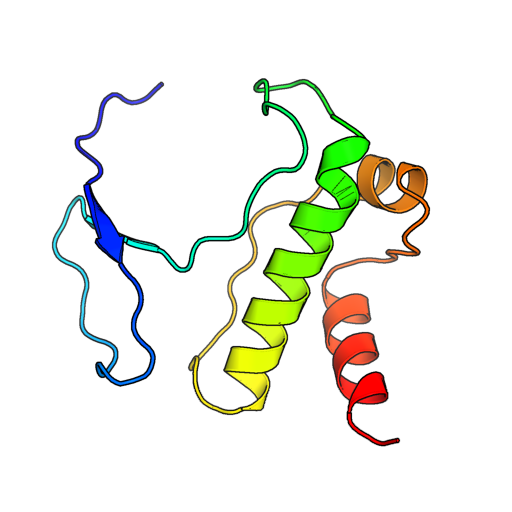
ATOM 697 C CA . ARG A 1 97 ? -14.427 -13.769 6.415 1.00 38.19 97 ARG A CA 1
ATOM 698 C C . ARG A 1 97 ? -15.462 -13.247 5.416 1.00 38.19 97 ARG A C 1
ATOM 700 O O . ARG A 1 97 ? -16.530 -13.844 5.341 1.00 38.19 97 ARG A O 1
ATOM 707 N N . ARG A 1 98 ? -15.177 -12.189 4.642 1.00 42.41 98 ARG A N 1
ATOM 708 C CA . ARG A 1 98 ? -16.150 -11.613 3.687 1.00 42.41 98 ARG A CA 1
ATOM 709 C C . ARG A 1 98 ? -16.311 -12.399 2.380 1.00 42.41 98 ARG A C 1
ATOM 711 O O . ARG A 1 98 ? -17.376 -12.322 1.792 1.00 42.41 98 ARG A O 1
ATOM 718 N N . LYS A 1 99 ? -15.319 -13.188 1.954 1.00 39.00 99 LYS A N 1
ATOM 719 C CA . LYS A 1 99 ? -15.384 -14.010 0.722 1.00 39.00 99 LYS A CA 1
ATOM 720 C C . LYS A 1 99 ? -16.015 -15.405 0.898 1.00 39.00 99 LYS A C 1
ATOM 722 O O . LYS A 1 99 ? -16.015 -16.192 -0.039 1.00 39.00 99 LYS A O 1
ATOM 727 N N . LYS A 1 100 ? -16.512 -15.744 2.094 1.00 35.88 100 LYS A N 1
ATOM 728 C CA . LYS A 1 100 ? -17.165 -17.039 2.389 1.00 35.88 100 LYS A CA 1
ATOM 729 C C . LYS A 1 100 ? -18.703 -16.982 2.396 1.00 35.88 100 LYS A C 1
ATOM 731 O O . LYS A 1 100 ? -19.313 -17.950 2.841 1.00 35.88 100 LYS A O 1
ATOM 736 N N . SER A 1 101 ? -19.307 -15.879 1.952 1.00 36.16 101 SER A N 1
ATOM 737 C CA . SER A 1 101 ? -20.764 -15.717 1.867 1.00 36.16 101 SER A CA 1
ATOM 738 C C . SER A 1 101 ? -21.229 -15.535 0.436 1.00 36.16 101 SER A C 1
ATOM 740 O O . SER A 1 101 ? -20.432 -15.007 -0.367 1.00 36.16 101 SER A O 1
#